Protein AF-A0A7C4CI89-F1 (afdb_monomer_lite)

Structure (mmCIF, N/CA/C/O backbone):
data_AF-A0A7C4CI89-F1
#
_entry.id   AF-A0A7C4CI89-F1
#
loop_
_atom_site.group_PDB
_atom_site.id
_atom_site.type_symbol
_atom_site.label_atom_id
_atom_site.label_alt_id
_atom_site.label_comp_id
_atom_site.label_asym_id
_atom_site.label_entity_id
_atom_site.label_seq_id
_atom_site.pdbx_PDB_ins_code
_atom_site.Cartn_x
_atom_site.Cartn_y
_atom_site.Cartn_z
_atom_site.occupancy
_atom_site.B_iso_or_equiv
_atom_site.auth_seq_id
_atom_site.auth_comp_id
_atom_site.auth_asym_id
_atom_site.auth_atom_id
_atom_site.pdbx_PDB_model_num
ATOM 1 N N . MET A 1 1 ? 3.973 -24.286 9.078 1.00 66.44 1 MET A N 1
ATOM 2 C CA . MET A 1 1 ? 5.025 -23.487 8.405 1.00 66.44 1 MET A CA 1
ATOM 3 C C . MET A 1 1 ? 5.580 -24.164 7.152 1.00 66.44 1 MET A C 1
ATOM 5 O O . MET A 1 1 ? 5.415 -23.597 6.086 1.00 66.44 1 MET A O 1
ATOM 9 N N . ARG A 1 2 ? 6.153 -25.379 7.214 1.00 79.31 2 ARG A N 1
ATOM 10 C CA . ARG A 1 2 ? 6.729 -26.053 6.024 1.00 79.31 2 ARG A CA 1
ATOM 11 C C . ARG A 1 2 ? 5.738 -26.282 4.861 1.00 79.31 2 ARG A C 1
ATOM 13 O O . ARG A 1 2 ? 6.127 -26.106 3.717 1.00 79.31 2 ARG A O 1
ATOM 20 N N . LYS A 1 3 ? 4.468 -26.613 5.150 1.00 86.38 3 LYS A N 1
ATOM 21 C CA . LYS A 1 3 ? 3.401 -26.729 4.129 1.00 86.38 3 LYS A CA 1
ATOM 22 C C . LYS A 1 3 ? 3.081 -25.388 3.456 1.00 86.38 3 LYS A C 1
ATOM 24 O O . LYS A 1 3 ? 3.094 -25.314 2.241 1.00 86.38 3 LYS A O 1
ATOM 29 N N . VAL A 1 4 ? 2.928 -24.327 4.251 1.00 88.62 4 VAL A N 1
ATOM 30 C CA . VAL A 1 4 ? 2.631 -22.970 3.757 1.00 88.62 4 VAL A CA 1
ATOM 31 C C . VAL A 1 4 ? 3.735 -22.447 2.835 1.00 88.62 4 VAL A C 1
ATOM 33 O O . VAL A 1 4 ? 3.444 -21.908 1.778 1.00 88.62 4 VAL A O 1
ATOM 36 N N . ILE A 1 5 ? 5.009 -22.639 3.193 1.00 91.69 5 ILE A N 1
ATOM 37 C CA . ILE A 1 5 ? 6.132 -22.216 2.338 1.00 91.69 5 ILE A CA 1
ATOM 38 C C . ILE A 1 5 ? 6.100 -22.964 1.001 1.00 91.69 5 ILE A C 1
ATOM 40 O O . ILE A 1 5 ? 6.234 -22.340 -0.044 1.00 91.69 5 ILE A O 1
ATOM 44 N N . LEU A 1 6 ? 5.873 -24.283 1.030 1.00 94.19 6 LEU A N 1
ATOM 45 C CA . LEU A 1 6 ? 5.738 -25.084 -0.188 1.00 94.19 6 LEU A CA 1
ATOM 46 C C . LEU A 1 6 ? 4.568 -24.606 -1.054 1.00 94.19 6 LEU A C 1
ATOM 48 O O . LEU A 1 6 ? 4.752 -24.417 -2.250 1.00 94.19 6 LEU A O 1
ATOM 52 N N . GLU A 1 7 ? 3.397 -24.372 -0.462 1.00 93.06 7 GLU A N 1
ATOM 53 C CA . GLU A 1 7 ? 2.201 -23.887 -1.163 1.00 93.06 7 GLU A CA 1
ATOM 54 C C . GLU A 1 7 ? 2.436 -22.516 -1.813 1.00 93.06 7 GLU A C 1
ATOM 56 O O . GLU A 1 7 ? 2.123 -22.333 -2.990 1.00 93.06 7 GLU A O 1
ATOM 61 N N . VAL A 1 8 ? 3.047 -21.572 -1.090 1.00 92.38 8 VAL A N 1
ATOM 62 C CA . VAL A 1 8 ? 3.376 -20.235 -1.611 1.00 92.38 8 VAL A CA 1
ATOM 63 C C . VA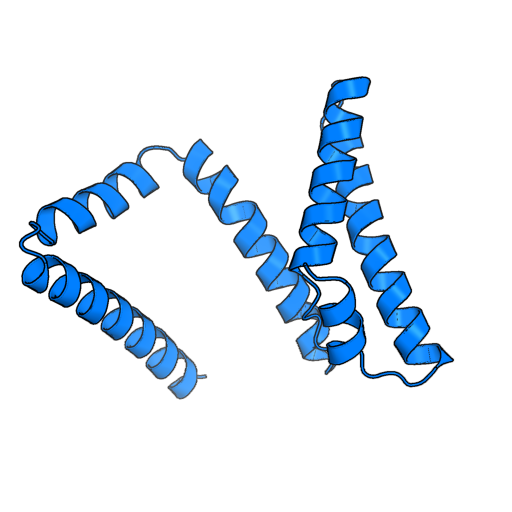L A 1 8 ? 4.401 -20.328 -2.740 1.00 92.38 8 VAL A C 1
ATOM 65 O O . VAL A 1 8 ? 4.182 -19.762 -3.809 1.00 92.38 8 VAL A O 1
ATOM 68 N N . SER A 1 9 ? 5.495 -21.072 -2.552 1.00 93.75 9 SER A N 1
ATOM 69 C CA . SER A 1 9 ? 6.514 -21.251 -3.592 1.00 93.75 9 SER A CA 1
ATOM 70 C C . SER A 1 9 ? 5.945 -21.916 -4.845 1.00 93.75 9 SER A C 1
ATOM 72 O O . SER A 1 9 ? 6.226 -21.466 -5.954 1.00 93.75 9 SER A O 1
ATOM 74 N N . LEU A 1 10 ? 5.110 -22.948 -4.683 1.00 95.69 10 LEU A N 1
ATOM 75 C CA . LEU A 1 10 ? 4.469 -23.638 -5.800 1.00 95.69 10 LEU A CA 1
ATOM 76 C C . LEU A 1 10 ? 3.517 -22.699 -6.554 1.00 95.69 10 LEU A C 1
ATOM 78 O O . LEU A 1 10 ? 3.549 -22.653 -7.780 1.00 95.69 10 LEU A O 1
ATOM 82 N N . SER A 1 11 ? 2.725 -21.906 -5.827 1.00 93.94 11 SER A N 1
ATOM 83 C CA . SER A 1 11 ? 1.789 -20.934 -6.408 1.00 93.94 11 SER A CA 1
ATOM 84 C C . SER A 1 11 ? 2.509 -19.867 -7.231 1.00 93.94 11 SER A C 1
ATOM 86 O O . SER A 1 11 ? 2.067 -19.530 -8.329 1.00 93.94 11 SER A O 1
ATOM 88 N N . ILE A 1 12 ? 3.649 -19.373 -6.734 1.00 94.06 12 ILE A N 1
ATOM 89 C CA . ILE A 1 12 ? 4.497 -18.431 -7.470 1.00 94.06 12 ILE A CA 1
ATOM 90 C C . ILE A 1 12 ? 4.978 -19.087 -8.768 1.00 94.06 12 ILE A C 1
ATOM 92 O O . ILE A 1 12 ? 4.752 -18.539 -9.843 1.00 94.06 12 ILE A O 1
ATOM 96 N N . ILE A 1 13 ? 5.571 -20.282 -8.699 1.00 95.06 13 ILE A N 1
ATOM 97 C CA . ILE A 1 13 ? 6.091 -20.984 -9.884 1.00 95.06 13 ILE A CA 1
ATOM 98 C C . ILE A 1 13 ? 4.984 -21.226 -10.920 1.00 95.06 13 ILE A C 1
ATOM 100 O O . ILE A 1 13 ? 5.183 -20.933 -12.099 1.00 95.06 13 ILE A O 1
ATOM 104 N N . LEU A 1 14 ? 3.811 -21.708 -10.495 1.00 95.81 14 LEU A N 1
ATOM 105 C CA . LEU A 1 14 ? 2.669 -21.928 -11.387 1.00 95.81 14 LEU A CA 1
ATOM 106 C C . LEU A 1 14 ? 2.198 -20.634 -12.054 1.00 95.81 14 LEU A C 1
ATOM 108 O O . LEU A 1 14 ? 1.960 -20.639 -13.257 1.00 95.81 14 LEU A O 1
ATOM 112 N N . SER A 1 15 ? 2.102 -19.531 -11.309 1.00 94.19 15 SER A N 1
ATOM 113 C CA . SER A 1 15 ? 1.710 -18.226 -11.856 1.00 94.19 15 SER A CA 1
ATOM 114 C C . SER A 1 15 ? 2.644 -17.778 -12.986 1.00 94.19 15 SER A C 1
ATOM 116 O O . SER A 1 15 ? 2.185 -17.439 -14.080 1.00 94.19 15 SER A O 1
ATOM 118 N N . PHE A 1 16 ? 3.961 -17.871 -12.772 1.00 93.12 16 PHE A N 1
ATOM 119 C CA . PHE A 1 16 ? 4.957 -17.553 -13.800 1.00 93.12 16 PHE A CA 1
ATOM 120 C C . PHE A 1 16 ? 4.844 -18.476 -15.021 1.00 93.12 16 PHE A C 1
ATOM 122 O O . PHE A 1 16 ? 4.934 -18.009 -16.156 1.00 93.12 16 PHE A O 1
ATOM 129 N N . LEU A 1 17 ? 4.603 -19.772 -14.808 1.00 95.12 17 LEU A N 1
ATOM 130 C CA . LEU A 1 17 ? 4.499 -20.766 -15.878 1.00 95.12 17 LEU A CA 1
ATOM 131 C C . LEU A 1 17 ? 3.233 -20.570 -16.729 1.00 95.12 17 LEU A C 1
ATOM 133 O O . LEU A 1 17 ? 3.287 -20.648 -17.959 1.00 95.12 17 LEU A O 1
ATOM 137 N N . ILE A 1 18 ? 2.110 -20.236 -16.092 1.00 96.12 18 ILE A N 1
ATOM 138 C CA . ILE A 1 18 ? 0.859 -19.870 -16.770 1.00 96.12 18 ILE A CA 1
ATOM 139 C C . ILE A 1 18 ? 1.053 -18.578 -17.574 1.00 96.12 18 ILE A C 1
ATOM 141 O O . ILE A 1 18 ? 0.690 -18.525 -18.749 1.00 96.12 18 ILE A O 1
ATOM 145 N N . GLY A 1 19 ? 1.683 -17.552 -16.994 1.00 94.19 19 GLY A N 1
ATOM 146 C CA . GLY A 1 19 ? 1.987 -16.310 -17.711 1.00 94.19 19 GLY A CA 1
ATOM 147 C C . GLY A 1 19 ? 2.890 -16.536 -18.929 1.00 94.19 19 GLY A C 1
ATOM 148 O O . GLY A 1 19 ? 2.614 -16.032 -20.016 1.00 94.19 19 GLY A O 1
ATOM 149 N N . TYR A 1 20 ? 3.932 -17.355 -18.777 1.00 95.00 20 TYR A N 1
ATOM 150 C CA . TYR A 1 20 ? 4.866 -17.706 -19.849 1.00 95.00 20 TYR A CA 1
ATOM 151 C C . TYR A 1 20 ? 4.191 -18.457 -20.998 1.00 95.00 20 TYR A C 1
ATOM 153 O O . TYR A 1 20 ? 4.341 -18.081 -22.160 1.00 95.00 20 TYR A O 1
ATOM 161 N N . THR A 1 21 ? 3.402 -19.482 -20.680 1.00 95.38 21 THR A N 1
ATOM 162 C CA . THR A 1 21 ? 2.667 -20.258 -21.690 1.00 95.38 21 THR A CA 1
ATOM 163 C C . THR A 1 21 ? 1.620 -19.411 -22.411 1.00 95.38 21 THR A C 1
ATOM 165 O O . THR A 1 21 ? 1.523 -19.489 -23.633 1.00 95.38 21 THR A O 1
ATOM 168 N N . THR A 1 22 ? 0.905 -18.539 -21.696 1.00 95.62 22 THR A N 1
ATOM 169 C CA . THR A 1 22 ? -0.086 -17.626 -22.292 1.00 95.62 22 THR A CA 1
ATOM 170 C C . THR A 1 22 ? 0.552 -16.697 -23.327 1.00 95.62 22 THR A C 1
ATOM 172 O O . THR A 1 22 ? 0.014 -16.534 -24.420 1.00 95.62 22 THR A O 1
ATOM 175 N N . LEU A 1 23 ? 1.728 -16.133 -23.035 1.00 95.69 23 LEU A N 1
ATOM 176 C CA . LEU A 1 23 ? 2.438 -15.255 -23.972 1.00 95.69 23 LEU A CA 1
ATOM 177 C C . LEU A 1 23 ? 2.850 -15.979 -25.259 1.00 95.69 23 LEU A C 1
ATOM 179 O O . LEU A 1 23 ? 2.679 -15.423 -26.344 1.00 95.69 23 LEU A O 1
ATOM 183 N N . ILE A 1 24 ? 3.324 -17.225 -25.151 1.00 96.62 24 ILE A N 1
ATOM 184 C CA . ILE A 1 24 ? 3.662 -18.048 -26.323 1.00 96.62 24 ILE A CA 1
ATOM 185 C C . ILE A 1 24 ? 2.411 -18.339 -27.156 1.00 96.62 24 ILE A C 1
ATOM 187 O O . ILE A 1 24 ? 2.453 -18.218 -28.379 1.00 96.62 24 ILE A O 1
ATOM 191 N N . LEU A 1 25 ? 1.289 -18.683 -26.513 1.00 96.94 25 LEU A N 1
ATOM 192 C CA . LEU A 1 25 ? 0.019 -18.953 -27.200 1.00 96.94 25 LEU A CA 1
ATOM 193 C C . LEU A 1 25 ? -0.515 -17.727 -27.957 1.00 96.94 25 LEU A C 1
ATOM 195 O O . LEU A 1 25 ? -1.144 -17.880 -28.999 1.00 96.94 25 LEU A O 1
ATOM 199 N N . MET A 1 26 ? -0.237 -16.518 -27.466 1.00 95.75 26 MET A N 1
ATOM 200 C CA . MET A 1 26 ? -0.582 -15.258 -28.135 1.00 95.75 26 MET A CA 1
ATOM 201 C C . MET A 1 26 ? 0.419 -14.851 -29.235 1.00 95.75 26 MET A C 1
ATOM 203 O O . MET A 1 26 ? 0.232 -13.817 -29.873 1.00 95.75 26 MET A O 1
ATOM 207 N N . GLY A 1 27 ? 1.475 -15.638 -29.472 1.00 94.56 27 GLY A N 1
ATOM 208 C CA . GLY A 1 27 ? 2.498 -15.363 -30.486 1.00 94.56 27 GLY A CA 1
ATOM 209 C C . GLY A 1 27 ? 3.574 -14.358 -30.058 1.00 94.56 27 GLY A C 1
ATOM 210 O O . GLY A 1 27 ? 4.322 -13.872 -30.905 1.00 94.56 27 GLY A O 1
ATOM 211 N N . TYR A 1 28 ? 3.673 -14.036 -28.764 1.00 94.81 28 TYR A N 1
ATOM 212 C CA . TYR A 1 28 ? 4.720 -13.164 -28.230 1.00 94.81 28 TYR A CA 1
ATOM 213 C C . TYR A 1 28 ? 5.963 -13.958 -27.802 1.00 94.81 28 TYR A C 1
ATOM 215 O O . TYR A 1 28 ? 5.880 -15.096 -27.340 1.00 94.81 28 TYR A O 1
ATOM 223 N N . ASP A 1 29 ? 7.134 -13.319 -27.879 1.00 94.81 29 ASP A N 1
ATOM 224 C CA . ASP A 1 29 ? 8.374 -13.845 -27.297 1.00 94.81 29 ASP A CA 1
ATOM 225 C C . ASP A 1 29 ? 8.337 -13.702 -25.765 1.00 94.81 29 ASP A C 1
ATOM 227 O O . ASP A 1 29 ? 8.696 -12.664 -25.198 1.00 94.81 29 ASP A O 1
ATOM 231 N N . ALA A 1 30 ? 7.869 -14.754 -25.089 1.00 94.19 30 ALA A N 1
ATOM 232 C CA . ALA A 1 30 ? 7.729 -14.782 -23.637 1.00 94.19 30 ALA A CA 1
ATOM 233 C C . ALA A 1 30 ? 9.065 -14.552 -22.913 1.00 94.19 30 ALA A C 1
ATOM 235 O O . ALA A 1 30 ? 9.113 -13.810 -21.932 1.00 94.19 30 ALA A O 1
ATOM 236 N N . THR A 1 31 ? 10.167 -15.117 -23.415 1.00 93.69 31 THR A N 1
ATOM 237 C CA . THR A 1 31 ? 11.502 -14.951 -22.819 1.00 93.69 31 THR A CA 1
ATOM 238 C C . THR A 1 31 ? 11.916 -13.483 -22.814 1.00 93.69 31 THR A C 1
ATOM 240 O O . THR A 1 31 ? 12.375 -12.953 -21.795 1.00 93.69 31 THR A O 1
ATOM 243 N N . LYS A 1 32 ? 11.690 -12.781 -23.929 1.00 94.19 32 LYS A N 1
ATOM 244 C CA . LYS A 1 32 ? 11.956 -11.345 -24.022 1.00 94.19 32 LYS A CA 1
ATOM 245 C C . LYS A 1 32 ? 11.068 -10.538 -23.075 1.00 94.19 32 LYS A C 1
ATOM 247 O O . LYS A 1 32 ? 11.578 -9.665 -22.382 1.00 94.19 32 LYS A O 1
ATOM 252 N N . VAL A 1 33 ? 9.777 -10.850 -22.972 1.00 92.88 33 VAL A N 1
ATOM 253 C CA . VAL A 1 33 ? 8.864 -10.151 -22.048 1.00 92.88 33 VAL A CA 1
ATOM 254 C C . VAL A 1 33 ? 9.304 -10.317 -20.590 1.00 92.88 33 VAL A C 1
ATOM 256 O O . VAL A 1 33 ? 9.456 -9.322 -19.883 1.00 92.88 33 VAL A O 1
ATOM 259 N N . PHE A 1 34 ? 9.579 -11.543 -20.141 1.00 91.50 34 PHE A N 1
ATOM 260 C CA . PHE A 1 34 ? 10.016 -11.791 -18.764 1.00 91.50 34 PHE A CA 1
ATOM 261 C C . PHE A 1 34 ? 11.366 -11.141 -18.449 1.00 91.50 34 PHE A C 1
ATOM 263 O O . PHE A 1 34 ? 11.533 -10.569 -17.371 1.00 91.50 34 PHE A O 1
ATOM 270 N N . SER A 1 35 ? 12.31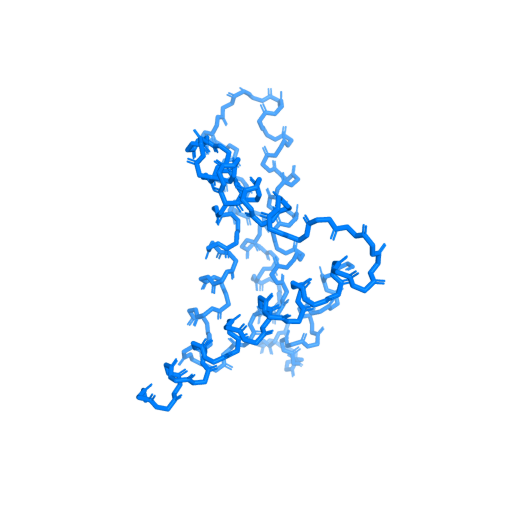4 -11.168 -19.392 1.00 90.94 35 SER A N 1
ATOM 271 C CA . SER A 1 35 ? 13.602 -10.489 -19.207 1.00 90.94 35 SER A CA 1
ATOM 272 C C . SER A 1 35 ? 13.453 -8.972 -19.077 1.00 90.94 35 SER A C 1
ATOM 274 O O . SER A 1 35 ? 14.119 -8.383 -18.228 1.00 90.94 35 SER A O 1
ATOM 276 N N . ILE A 1 36 ? 12.545 -8.343 -19.833 1.00 91.25 36 ILE A N 1
ATOM 277 C CA . ILE A 1 36 ? 12.227 -6.915 -19.691 1.00 91.25 36 ILE A CA 1
ATOM 278 C C . ILE A 1 36 ? 11.623 -6.644 -18.314 1.00 91.25 36 ILE A C 1
ATOM 280 O O . ILE A 1 36 ? 12.104 -5.762 -17.615 1.00 91.25 36 ILE A O 1
ATOM 284 N N . VAL A 1 37 ? 10.621 -7.416 -17.885 1.00 88.00 37 VAL A N 1
ATOM 285 C CA . VAL A 1 37 ? 9.961 -7.213 -16.582 1.00 88.00 37 VAL A CA 1
ATOM 286 C C . VAL A 1 37 ? 10.963 -7.280 -15.428 1.00 88.00 37 VAL A C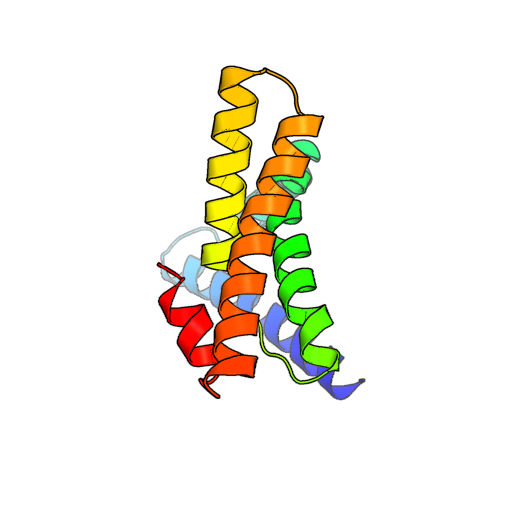 1
ATOM 288 O O . VAL A 1 37 ? 10.958 -6.413 -14.557 1.00 88.00 37 VAL A O 1
ATOM 291 N N . ILE A 1 38 ? 11.853 -8.276 -15.433 1.00 87.88 38 ILE A N 1
ATOM 292 C CA . ILE A 1 38 ? 12.860 -8.436 -14.377 1.00 87.88 38 ILE A CA 1
ATOM 293 C C . ILE A 1 38 ? 13.915 -7.329 -14.462 1.00 87.88 38 ILE A C 1
ATOM 295 O O . ILE A 1 38 ? 14.246 -6.712 -13.450 1.00 87.88 38 ILE A O 1
ATOM 299 N N . ARG A 1 39 ? 14.448 -7.059 -15.658 1.00 89.38 39 ARG A N 1
ATOM 300 C CA . ARG A 1 39 ? 15.538 -6.098 -15.841 1.00 89.38 39 ARG A CA 1
ATOM 301 C C . ARG A 1 39 ? 15.084 -4.667 -15.589 1.00 89.38 39 ARG A C 1
ATOM 303 O O . ARG A 1 39 ? 15.746 -3.968 -14.836 1.00 89.38 39 ARG A O 1
ATOM 310 N N . GLU A 1 40 ? 13.968 -4.249 -16.176 1.00 85.94 40 GLU A N 1
ATOM 311 C CA . GLU A 1 40 ? 13.415 -2.902 -15.997 1.00 85.94 40 GLU A CA 1
ATOM 312 C C . GLU A 1 40 ? 12.825 -2.709 -14.596 1.00 85.94 40 GLU A C 1
ATOM 314 O O . GLU A 1 40 ? 12.907 -1.622 -14.029 1.00 85.94 40 GLU A O 1
ATOM 319 N N . GLY A 1 41 ? 12.277 -3.769 -13.994 1.00 84.56 41 GLY A N 1
ATOM 320 C CA . GLY A 1 41 ? 11.784 -3.718 -12.619 1.00 84.56 41 GLY A CA 1
ATOM 321 C C . GLY A 1 41 ? 12.896 -3.495 -11.590 1.00 84.56 41 GLY A C 1
ATOM 322 O O . GLY A 1 41 ? 12.685 -2.786 -10.606 1.00 84.56 41 GLY A O 1
ATOM 323 N N . LEU A 1 42 ? 14.081 -4.074 -11.816 1.00 88.06 42 LEU A N 1
ATOM 324 C CA . LEU A 1 42 ? 15.223 -3.998 -10.897 1.00 88.06 42 LEU A CA 1
ATOM 325 C C . LEU A 1 42 ? 16.228 -2.890 -11.242 1.00 88.06 42 LEU A C 1
ATOM 327 O O . LEU A 1 42 ? 17.025 -2.513 -10.385 1.00 88.06 42 LEU A O 1
ATOM 331 N N . SER A 1 43 ? 16.216 -2.364 -12.469 1.00 91.69 43 SER A N 1
ATOM 332 C CA . SER A 1 43 ? 17.185 -1.358 -12.923 1.00 91.69 43 SER A CA 1
ATOM 333 C C . SER A 1 43 ? 17.041 -0.016 -12.206 1.00 91.69 43 SER A C 1
ATOM 335 O O . SER A 1 43 ? 18.029 0.703 -12.062 1.00 91.69 43 SER A O 1
ATOM 337 N N . ASN A 1 44 ? 15.832 0.328 -11.751 1.00 90.44 44 ASN A N 1
ATOM 338 C CA . ASN A 1 44 ? 15.532 1.605 -11.115 1.00 90.44 44 ASN A CA 1
ATOM 339 C C . ASN A 1 44 ? 15.076 1.405 -9.656 1.00 90.44 44 ASN A C 1
ATOM 341 O O . ASN A 1 44 ? 13.890 1.168 -9.403 1.00 90.44 44 ASN A O 1
ATOM 345 N N . PRO A 1 45 ? 15.990 1.557 -8.676 1.00 89.88 45 PRO A N 1
ATOM 346 C CA . PRO A 1 45 ? 15.666 1.424 -7.256 1.00 89.88 45 PRO A CA 1
ATOM 347 C C . PRO A 1 45 ? 14.563 2.379 -6.794 1.00 89.88 45 PRO A C 1
ATOM 349 O O . PR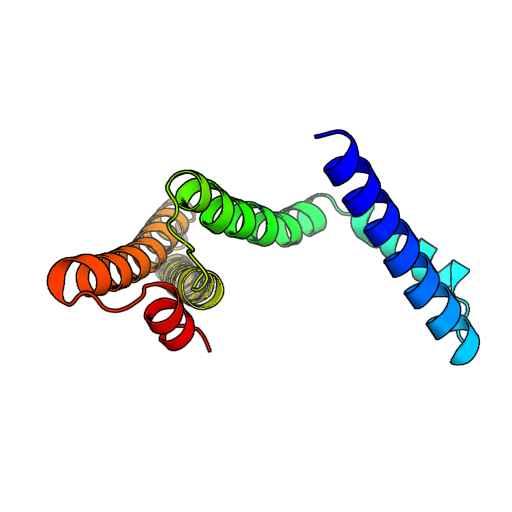O A 1 45 ? 13.724 2.007 -5.978 1.00 89.88 45 PRO A O 1
ATOM 352 N N . THR A 1 46 ? 14.519 3.598 -7.337 1.00 91.81 46 THR A N 1
ATOM 353 C CA . THR A 1 46 ? 13.490 4.589 -7.000 1.00 91.81 46 THR A CA 1
ATOM 354 C C . THR A 1 46 ? 12.115 4.123 -7.466 1.00 91.81 46 THR A C 1
ATOM 356 O O . THR A 1 46 ? 11.157 4.161 -6.697 1.00 91.81 46 THR A O 1
ATOM 359 N N . TYR A 1 47 ? 12.013 3.624 -8.699 1.00 89.75 47 TYR A N 1
ATOM 360 C CA . TYR A 1 47 ? 10.777 3.043 -9.221 1.00 89.75 47 TYR A CA 1
ATOM 361 C C . TYR A 1 47 ? 10.333 1.840 -8.383 1.00 89.75 47 TYR A C 1
ATOM 363 O O . TYR A 1 47 ? 9.170 1.765 -7.980 1.00 89.75 47 TYR A O 1
ATOM 371 N N . LEU A 1 48 ? 11.268 0.941 -8.062 1.00 91.31 48 LEU A N 1
ATOM 372 C CA . LEU A 1 48 ? 11.008 -0.232 -7.235 1.00 91.31 48 LEU A CA 1
ATOM 373 C C . LEU A 1 48 ? 10.458 0.162 -5.861 1.00 91.31 48 LEU A C 1
ATOM 375 O O . LEU A 1 48 ? 9.464 -0.407 -5.414 1.00 91.31 48 LEU A O 1
ATOM 379 N N . MET A 1 49 ? 11.049 1.161 -5.204 1.00 91.94 49 MET A N 1
ATOM 380 C CA . MET A 1 49 ? 10.593 1.636 -3.895 1.00 91.94 49 MET A CA 1
ATOM 381 C C . MET A 1 49 ? 9.218 2.300 -3.981 1.00 91.94 49 MET A C 1
ATOM 383 O O . MET A 1 49 ? 8.338 1.970 -3.190 1.00 91.94 49 MET A O 1
ATOM 387 N N . ILE A 1 50 ? 8.984 3.166 -4.973 1.00 91.75 50 ILE A N 1
ATOM 388 C CA . ILE A 1 50 ? 7.689 3.842 -5.159 1.00 91.75 50 ILE A CA 1
ATOM 389 C C . ILE A 1 50 ? 6.561 2.826 -5.387 1.00 91.75 50 ILE A C 1
ATOM 391 O O . ILE A 1 50 ? 5.460 3.005 -4.869 1.00 91.75 50 ILE A O 1
ATOM 395 N N . ARG A 1 51 ? 6.819 1.749 -6.139 1.00 91.00 51 ARG A N 1
ATOM 396 C CA . ARG A 1 51 ? 5.818 0.711 -6.433 1.00 91.00 51 ARG A CA 1
ATOM 397 C C . ARG A 1 51 ? 5.640 -0.301 -5.304 1.00 91.00 51 ARG A C 1
ATOM 399 O O . ARG A 1 51 ? 4.516 -0.724 -5.054 1.00 91.00 51 ARG A O 1
ATOM 406 N N . SER A 1 52 ? 6.715 -0.688 -4.621 1.00 93.56 52 SER A N 1
ATOM 407 C CA . SER A 1 52 ? 6.662 -1.710 -3.566 1.00 93.56 52 SER A CA 1
ATOM 408 C C . SER A 1 52 ? 6.158 -1.171 -2.228 1.00 93.56 52 SER A C 1
ATOM 410 O O . SER A 1 52 ? 5.438 -1.882 -1.532 1.00 93.56 52 SER A O 1
ATOM 412 N N . THR A 1 53 ? 6.457 0.086 -1.885 1.00 93.81 53 THR A N 1
ATOM 413 C CA . THR A 1 53 ? 6.030 0.715 -0.622 1.00 93.81 53 THR A CA 1
ATOM 414 C C . THR A 1 53 ? 4.526 0.574 -0.348 1.00 93.81 53 THR A C 1
ATOM 416 O O . THR A 1 53 ? 4.183 0.052 0.714 1.00 93.81 53 THR A O 1
ATOM 419 N N . PRO A 1 54 ? 3.603 0.963 -1.255 1.00 92.56 54 PRO A N 1
ATOM 420 C CA . PRO A 1 54 ? 2.173 0.823 -0.985 1.00 92.56 54 PRO A CA 1
ATOM 421 C C . PRO A 1 54 ? 1.745 -0.641 -0.834 1.00 92.56 54 PRO A C 1
ATOM 423 O O . PRO A 1 54 ? 0.922 -0.940 0.026 1.00 92.56 54 PRO A O 1
ATOM 426 N N . LEU A 1 55 ? 2.335 -1.568 -1.596 1.00 93.62 55 LEU A N 1
ATOM 427 C CA . LEU A 1 55 ? 2.032 -3.001 -1.497 1.00 93.62 55 LEU A CA 1
ATOM 428 C C . LEU A 1 55 ? 2.467 -3.583 -0.146 1.00 93.62 55 LEU A C 1
ATOM 430 O O . LEU A 1 55 ? 1.714 -4.312 0.492 1.00 93.62 55 LEU A O 1
ATOM 434 N N . ILE A 1 56 ? 3.666 -3.230 0.321 1.00 95.38 56 ILE A N 1
ATOM 435 C CA . ILE A 1 56 ? 4.187 -3.687 1.614 1.00 95.38 56 ILE A CA 1
ATOM 436 C C . ILE A 1 56 ? 3.353 -3.103 2.759 1.00 95.38 56 ILE A C 1
ATOM 438 O O . ILE A 1 56 ? 2.947 -3.835 3.661 1.00 95.38 56 ILE A O 1
ATOM 442 N N . LEU A 1 57 ? 3.065 -1.799 2.727 1.00 94.25 57 LEU A N 1
ATOM 443 C CA . LEU A 1 57 ? 2.304 -1.136 3.788 1.00 94.25 57 LEU A CA 1
ATOM 444 C C . LEU A 1 57 ? 0.855 -1.632 3.863 1.00 94.25 57 LEU A C 1
ATOM 446 O O . LEU A 1 57 ? 0.351 -1.852 4.962 1.00 94.25 57 LEU A O 1
ATOM 450 N N . THR A 1 58 ? 0.197 -1.866 2.725 1.00 93.38 58 THR A N 1
ATOM 451 C CA . THR A 1 58 ? -1.161 -2.441 2.700 1.00 93.38 58 THR A CA 1
ATOM 452 C C . THR A 1 58 ? -1.171 -3.898 3.166 1.00 93.38 58 THR A C 1
ATOM 454 O O . THR A 1 58 ? -2.036 -4.276 3.959 1.00 93.38 58 THR A O 1
ATOM 457 N N . ALA A 1 59 ? -0.169 -4.702 2.793 1.00 93.81 59 ALA A N 1
ATOM 458 C CA . ALA A 1 59 ? -0.012 -6.059 3.315 1.00 93.81 59 ALA A CA 1
ATOM 459 C C . ALA A 1 59 ? 0.177 -6.072 4.842 1.00 93.81 59 ALA A C 1
ATOM 461 O O . ALA A 1 59 ? -0.430 -6.893 5.533 1.00 93.81 59 ALA A O 1
ATOM 462 N N . LEU A 1 60 ? 0.968 -5.144 5.393 1.00 94.75 60 LEU A N 1
ATOM 463 C CA . LEU A 1 60 ? 1.135 -4.980 6.842 1.00 94.75 60 LEU A CA 1
ATOM 464 C C . LEU A 1 60 ? -0.165 -4.530 7.524 1.00 94.75 60 LEU A C 1
ATOM 466 O O . LEU A 1 60 ? -0.521 -5.074 8.572 1.00 94.75 60 LEU A O 1
ATOM 470 N N . ALA A 1 61 ? -0.897 -3.593 6.914 1.00 93.12 61 ALA A N 1
ATOM 471 C CA . ALA A 1 61 ? -2.177 -3.094 7.418 1.00 93.12 61 ALA A CA 1
ATOM 472 C C . ALA A 1 61 ? -3.263 -4.183 7.503 1.00 93.12 61 ALA A C 1
ATOM 474 O O . ALA A 1 61 ? -4.158 -4.083 8.343 1.00 93.12 61 ALA A O 1
ATOM 475 N N . PHE A 1 62 ? -3.178 -5.227 6.674 1.00 94.06 62 PHE A N 1
ATOM 476 C CA . PHE A 1 62 ? -4.014 -6.426 6.778 1.00 94.06 62 PHE A CA 1
ATOM 477 C C . PHE A 1 62 ? -3.453 -7.452 7.775 1.00 94.06 62 PHE A C 1
ATOM 479 O O . PHE A 1 62 ? -4.178 -7.976 8.623 1.00 94.06 62 PHE A O 1
ATOM 486 N N . SER A 1 63 ? -2.152 -7.736 7.689 1.00 94.38 63 SER A N 1
ATOM 487 C CA . SER A 1 63 ? -1.527 -8.847 8.415 1.00 94.38 63 SER A CA 1
ATOM 488 C C . SER A 1 63 ? -1.502 -8.623 9.926 1.00 94.38 63 SER A C 1
ATOM 490 O O . SER A 1 63 ? -1.746 -9.564 10.676 1.00 94.38 63 SER A O 1
ATOM 492 N N . ILE A 1 64 ? -1.258 -7.396 10.397 1.00 94.56 64 ILE A N 1
ATOM 493 C CA . ILE A 1 64 ? -1.162 -7.111 11.838 1.00 94.56 64 ILE A CA 1
ATOM 494 C C . ILE A 1 64 ? -2.517 -7.310 12.552 1.00 94.56 64 ILE A C 1
ATOM 496 O O . ILE A 1 64 ? -2.554 -8.076 13.517 1.00 94.56 64 ILE A O 1
ATOM 500 N N . PRO A 1 65 ? -3.645 -6.717 12.102 1.00 92.38 65 PRO A N 1
ATOM 501 C CA . PRO A 1 65 ? -4.954 -6.956 12.724 1.00 92.38 65 PRO A CA 1
ATOM 502 C C . PRO A 1 65 ? -5.424 -8.414 12.645 1.00 92.38 65 PRO A C 1
ATOM 504 O O . PRO A 1 65 ? -6.112 -8.893 13.552 1.00 92.38 65 PRO A O 1
ATOM 507 N N . SER A 1 66 ? -5.012 -9.147 11.603 1.00 93.19 66 SER A N 1
ATOM 508 C CA . SER A 1 66 ? -5.393 -10.553 11.431 1.00 93.19 66 SER A CA 1
ATOM 509 C C . SER A 1 66 ? -4.897 -11.451 12.573 1.00 93.19 66 SER A C 1
ATOM 511 O O . SER A 1 66 ? -5.534 -12.457 12.883 1.00 93.19 66 SER A O 1
ATOM 513 N N . LEU A 1 67 ? -3.828 -11.044 13.272 1.00 94.31 67 LEU A N 1
ATOM 514 C CA . LEU A 1 67 ? -3.286 -11.756 14.435 1.00 94.31 67 LEU A CA 1
ATOM 515 C C . LEU A 1 67 ? -4.273 -11.822 15.609 1.00 94.31 67 LEU A C 1
ATOM 517 O O . LEU A 1 67 ? -4.196 -12.743 16.416 1.00 94.31 67 LEU A O 1
ATOM 521 N N . VAL A 1 68 ? -5.200 -10.863 15.701 1.00 94.25 68 VAL A N 1
ATOM 522 C CA . VAL A 1 68 ? -6.246 -10.804 16.738 1.00 94.25 68 VAL A CA 1
ATOM 523 C C . VAL A 1 68 ? -7.642 -11.105 16.179 1.00 94.25 68 VAL A C 1
ATOM 525 O O . VAL A 1 68 ? -8.648 -10.804 16.817 1.00 94.25 68 VAL A O 1
ATOM 528 N N . GLY A 1 69 ? -7.719 -11.691 14.980 1.00 90.88 69 GLY A N 1
ATOM 529 C CA . GLY A 1 69 ? -8.981 -12.062 14.336 1.00 90.88 69 GLY A CA 1
ATOM 530 C C . GLY A 1 69 ? -9.765 -10.886 13.748 1.00 90.88 69 GLY A C 1
ATOM 531 O O . GLY A 1 69 ? -10.960 -11.026 13.500 1.00 90.88 69 GLY A O 1
ATOM 532 N N . VAL A 1 70 ? -9.124 -9.733 13.528 1.00 91.38 70 VAL A N 1
ATOM 533 C CA . VAL A 1 70 ? -9.735 -8.578 12.854 1.00 91.38 70 VAL A CA 1
ATOM 534 C C . VAL A 1 70 ? -9.284 -8.556 11.398 1.00 91.38 70 VAL A C 1
ATOM 536 O O . VAL A 1 70 ? -8.099 -8.415 11.106 1.00 91.38 70 VAL A O 1
ATOM 539 N N . PHE A 1 71 ? -10.232 -8.671 10.472 1.00 91.62 71 PHE A N 1
ATOM 540 C CA . PHE A 1 71 ? -9.943 -8.739 9.039 1.00 91.62 71 PHE A CA 1
ATOM 541 C C . PHE A 1 71 ? -10.115 -7.365 8.380 1.00 91.62 71 PHE A C 1
ATOM 543 O O . PHE A 1 71 ? -11.228 -6.954 8.056 1.00 91.62 71 PHE A O 1
ATOM 550 N N . ASN A 1 72 ? -9.007 -6.647 8.171 1.00 91.12 72 ASN A N 1
ATOM 551 C CA . ASN A 1 72 ? -9.017 -5.333 7.520 1.00 91.12 72 ASN A CA 1
ATOM 552 C C . ASN A 1 72 ? -9.021 -5.450 5.983 1.00 91.12 72 ASN A C 1
ATOM 554 O O . ASN A 1 72 ? -7.980 -5.312 5.348 1.00 91.12 72 ASN A O 1
ATOM 558 N N . ILE A 1 73 ? -10.184 -5.707 5.380 1.00 91.88 73 ILE A N 1
ATOM 559 C CA . ILE A 1 73 ? -10.328 -5.840 3.913 1.00 91.88 73 ILE A CA 1
ATOM 560 C C . ILE A 1 73 ? -10.504 -4.470 3.217 1.00 91.88 73 ILE A C 1
ATOM 562 O O . ILE A 1 73 ? -10.323 -4.347 2.008 1.00 91.88 73 ILE A O 1
ATOM 566 N N . GLY A 1 74 ? -10.747 -3.404 3.984 1.00 90.88 74 GLY A N 1
ATOM 567 C CA . GLY A 1 74 ? -10.912 -2.023 3.499 1.00 90.88 74 GLY A CA 1
ATOM 568 C C . GLY A 1 74 ? -9.609 -1.299 3.144 1.00 90.88 74 GLY A C 1
ATOM 569 O O . GLY A 1 74 ? -9.536 -0.073 3.249 1.00 90.88 74 GLY A O 1
ATOM 570 N N . GLY A 1 75 ? -8.549 -2.046 2.823 1.00 91.88 75 GLY A N 1
ATOM 571 C CA . GLY A 1 75 ? -7.215 -1.497 2.588 1.00 91.88 75 GLY A CA 1
ATOM 572 C C . GLY A 1 75 ? -7.163 -0.546 1.393 1.00 91.88 75 GLY A C 1
ATOM 573 O O . GLY A 1 75 ? -6.436 0.442 1.445 1.00 91.88 75 GLY A O 1
ATOM 574 N N . GLU A 1 76 ? -7.967 -0.795 0.356 1.00 92.62 76 GLU A N 1
ATOM 575 C CA . GLU A 1 76 ? -8.062 0.083 -0.813 1.00 92.62 76 GLU A CA 1
ATOM 576 C C . GLU A 1 76 ? -8.634 1.446 -0.418 1.00 92.62 76 GLU A C 1
ATOM 578 O O . GLU A 1 76 ? -7.948 2.457 -0.570 1.00 92.62 76 GLU A O 1
ATOM 583 N N . GLY A 1 77 ? -9.822 1.492 0.195 1.00 93.06 77 GLY A N 1
ATOM 584 C CA . GLY A 1 77 ? -10.434 2.753 0.631 1.00 93.06 77 GLY A CA 1
ATOM 585 C C . GLY A 1 77 ? -9.531 3.578 1.558 1.00 93.06 77 GLY A C 1
ATOM 586 O O . GLY A 1 77 ? -9.383 4.790 1.385 1.00 93.06 77 GLY A O 1
ATOM 587 N N . GLN A 1 78 ? -8.858 2.917 2.506 1.00 95.38 78 GLN A N 1
ATOM 588 C CA . GLN A 1 78 ? -7.894 3.550 3.418 1.00 95.38 78 GLN A CA 1
ATOM 589 C C . GLN A 1 78 ? -6.675 4.106 2.676 1.00 95.38 78 GLN A C 1
ATOM 591 O O . GLN A 1 78 ? -6.259 5.238 2.939 1.00 95.38 78 GLN A O 1
ATOM 596 N N . PHE A 1 79 ? -6.110 3.322 1.753 1.00 95.25 79 PHE A N 1
ATOM 597 C CA . PHE A 1 79 ? -4.964 3.721 0.942 1.00 95.25 79 PHE A CA 1
ATOM 598 C C . PHE A 1 79 ? -5.283 4.971 0.131 1.00 95.25 79 PHE A C 1
ATOM 600 O O . PHE A 1 79 ? -4.511 5.929 0.138 1.00 95.25 79 PHE A O 1
ATOM 607 N N . TYR A 1 80 ? -6.432 4.996 -0.531 1.00 94.88 80 TYR A N 1
ATOM 608 C CA . TYR A 1 80 ? -6.761 6.089 -1.421 1.00 94.88 80 TYR A CA 1
ATOM 609 C C . TYR A 1 80 ? -7.189 7.368 -0.712 1.00 94.88 80 TYR A C 1
ATOM 611 O O . TYR A 1 80 ? -6.786 8.449 -1.143 1.00 94.88 80 TYR A O 1
ATOM 619 N N . LEU A 1 81 ? -7.928 7.276 0.398 1.00 95.75 81 LEU A N 1
ATOM 620 C CA . LEU A 1 81 ? -8.172 8.442 1.253 1.00 95.75 81 LEU A CA 1
ATOM 621 C C . LEU A 1 81 ? -6.856 9.040 1.755 1.00 95.75 81 LEU A C 1
ATOM 623 O O . LEU A 1 81 ? -6.687 10.257 1.710 1.00 95.75 81 LEU A O 1
ATOM 627 N N . GLY A 1 82 ? -5.916 8.191 2.181 1.00 96.25 82 GLY A N 1
ATOM 628 C CA . GLY A 1 82 ? -4.579 8.621 2.581 1.00 96.25 82 GLY A CA 1
ATOM 629 C C . GLY A 1 82 ? -3.775 9.234 1.432 1.00 96.25 82 GLY A C 1
ATOM 630 O O . GLY A 1 82 ? -3.123 10.258 1.612 1.00 96.25 82 GLY A O 1
ATOM 631 N N . ALA A 1 83 ? -3.839 8.654 0.233 1.00 95.50 83 ALA A N 1
ATOM 632 C CA . ALA A 1 83 ? -3.140 9.167 -0.941 1.00 95.50 83 ALA A CA 1
ATOM 633 C C . ALA A 1 83 ? -3.681 10.537 -1.376 1.00 95.50 83 ALA A C 1
ATOM 635 O O . ALA A 1 83 ? -2.898 11.443 -1.656 1.00 95.50 83 ALA A O 1
ATOM 636 N N . LEU A 1 84 ? -5.007 10.712 -1.389 1.00 96.44 84 LEU A N 1
ATOM 637 C CA . LEU A 1 84 ? -5.655 11.974 -1.750 1.00 96.44 84 LEU A CA 1
ATOM 638 C C . LEU A 1 84 ? -5.359 13.081 -0.737 1.00 96.44 84 LEU A C 1
ATOM 640 O O . LEU A 1 84 ? -4.998 14.189 -1.139 1.00 96.44 84 LEU A O 1
ATOM 644 N N . SER A 1 85 ? -5.470 12.796 0.564 1.00 97.06 85 SER A N 1
ATOM 645 C CA . SER A 1 85 ? -5.152 13.788 1.595 1.00 97.06 85 SER A CA 1
ATOM 646 C C . SER A 1 85 ? -3.670 14.165 1.568 1.00 97.06 85 SER A C 1
ATOM 648 O O . SER A 1 85 ? -3.342 15.350 1.620 1.00 97.06 85 SER A O 1
ATOM 650 N N . SER A 1 86 ? -2.782 13.181 1.397 1.00 97.19 86 SER A N 1
ATOM 651 C CA . SER A 1 86 ? -1.342 13.403 1.271 1.00 97.19 86 SER A CA 1
ATOM 652 C C . SER A 1 86 ? -1.006 14.268 0.056 1.00 97.19 86 SER A C 1
ATOM 654 O O . SER A 1 86 ? -0.275 15.249 0.185 1.00 97.19 86 SER A O 1
ATOM 656 N N . LEU A 1 87 ? -1.594 13.968 -1.108 1.00 97.06 87 LEU A N 1
ATOM 657 C CA . LEU A 1 87 ? -1.403 14.736 -2.340 1.00 97.06 87 LEU A CA 1
ATOM 658 C C . LEU A 1 87 ? -1.852 16.192 -2.181 1.00 97.06 87 LEU A C 1
ATOM 660 O O . LEU A 1 87 ? -1.137 17.105 -2.592 1.00 97.06 87 LEU A O 1
ATOM 664 N N . LEU A 1 88 ? -3.019 16.417 -1.576 1.00 97.75 88 LEU A N 1
ATOM 665 C CA . LEU A 1 88 ? -3.576 17.755 -1.390 1.00 97.75 88 LEU A CA 1
ATOM 666 C C . LEU A 1 88 ? -2.687 18.611 -0.477 1.00 97.75 88 LEU A C 1
ATOM 668 O O . LEU A 1 88 ? -2.394 19.764 -0.793 1.00 97.75 88 LEU A O 1
ATOM 672 N N . ILE A 1 89 ? -2.194 18.035 0.619 1.00 97.88 89 ILE A N 1
ATOM 673 C CA . ILE A 1 89 ? -1.292 18.725 1.547 1.00 97.88 89 ILE A CA 1
ATOM 674 C C . ILE A 1 89 ? 0.083 18.961 0.922 1.00 97.88 89 ILE A C 1
ATOM 676 O O . ILE A 1 89 ? 0.639 20.051 1.088 1.00 97.88 89 ILE A O 1
ATOM 680 N N . ALA A 1 90 ? 0.601 18.004 0.151 1.00 97.44 90 ALA A N 1
ATOM 681 C CA . ALA A 1 90 ? 1.850 18.167 -0.587 1.00 97.44 90 ALA A CA 1
ATOM 682 C C . ALA A 1 90 ? 1.749 19.315 -1.593 1.00 97.44 90 ALA A C 1
ATOM 684 O O . ALA A 1 90 ? 2.662 20.130 -1.684 1.00 97.44 90 ALA A O 1
ATOM 685 N N . HIS A 1 91 ? 0.623 19.416 -2.301 1.00 97.31 91 HIS A N 1
ATOM 686 C CA . HIS A 1 91 ? 0.389 20.466 -3.285 1.00 97.31 91 HIS A CA 1
ATOM 687 C C . HIS A 1 91 ? 0.294 21.862 -2.655 1.00 97.31 91 HIS A C 1
ATOM 689 O O . HIS A 1 91 ? 0.888 22.803 -3.169 1.00 97.31 91 HIS A O 1
ATOM 695 N N . ILE A 1 92 ? -0.420 21.999 -1.533 1.00 97.12 92 ILE A N 1
ATOM 696 C CA . ILE A 1 92 ? -0.636 23.300 -0.877 1.00 97.12 92 ILE A CA 1
ATOM 697 C C . ILE A 1 92 ? 0.615 23.771 -0.126 1.00 97.12 92 ILE A C 1
ATOM 699 O O . ILE A 1 92 ? 0.930 24.958 -0.132 1.00 97.12 92 ILE A O 1
ATOM 703 N N . THR A 1 93 ? 1.307 22.860 0.562 1.00 97.06 93 THR A N 1
ATOM 704 C CA . THR A 1 93 ? 2.370 23.229 1.515 1.00 97.06 93 THR A CA 1
ATOM 705 C C . THR A 1 93 ? 3.781 22.954 1.010 1.00 97.06 93 THR A C 1
ATOM 707 O O . THR A 1 93 ? 4.734 23.501 1.558 1.00 97.06 93 THR A O 1
ATOM 710 N N . GLY A 1 94 ? 3.945 22.061 0.030 1.00 95.25 94 GLY A N 1
ATOM 711 C CA . GLY A 1 94 ? 5.250 21.540 -0.383 1.00 95.25 94 GLY A CA 1
ATOM 712 C C . GLY A 1 94 ? 5.973 20.716 0.693 1.00 95.25 94 GLY A C 1
ATOM 713 O O . GLY A 1 94 ? 7.115 20.313 0.487 1.00 95.25 94 GLY A O 1
ATOM 714 N N . ASN A 1 95 ? 5.349 20.463 1.851 1.00 96.00 95 ASN A N 1
ATOM 715 C CA . ASN A 1 95 ? 5.987 19.799 2.981 1.00 96.00 95 ASN A CA 1
ATOM 716 C C . ASN A 1 95 ? 5.700 18.291 2.971 1.00 96.00 95 ASN A C 1
ATOM 718 O O . ASN A 1 95 ? 4.614 17.838 3.348 1.00 96.00 95 ASN A O 1
ATOM 722 N N . SER A 1 96 ? 6.702 17.500 2.588 1.00 94.44 96 SER A N 1
ATOM 723 C CA . SER A 1 96 ? 6.593 16.039 2.509 1.00 94.44 96 SER A CA 1
ATOM 724 C C . SER A 1 96 ? 6.247 15.383 3.848 1.00 94.44 96 SER A C 1
ATOM 726 O O . SER A 1 96 ? 5.460 14.441 3.877 1.00 94.44 96 SER A O 1
ATOM 728 N N . LEU A 1 97 ? 6.779 15.885 4.968 1.00 96.69 97 LEU A N 1
ATOM 729 C CA . LEU A 1 97 ? 6.508 15.312 6.290 1.00 96.69 97 LEU A CA 1
ATOM 730 C C . LEU A 1 97 ? 5.042 15.514 6.686 1.00 96.69 97 LEU A C 1
ATOM 732 O O . LEU A 1 97 ? 4.373 14.571 7.107 1.00 96.69 97 LEU A O 1
ATOM 736 N N . LEU A 1 98 ? 4.525 16.729 6.495 1.00 97.00 98 LEU A N 1
ATOM 737 C CA . LEU A 1 98 ? 3.126 17.042 6.780 1.00 97.00 98 LEU A CA 1
ATOM 738 C C . LEU A 1 98 ? 2.177 16.230 5.886 1.00 97.00 98 LEU A C 1
ATOM 740 O O . LEU A 1 98 ? 1.136 15.757 6.341 1.00 97.00 98 LEU A O 1
ATOM 744 N N . SER A 1 99 ? 2.571 16.009 4.634 1.00 97.12 99 SER A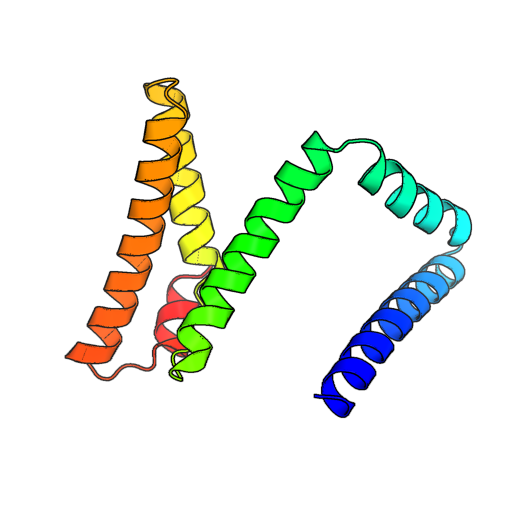 N 1
ATOM 745 C CA . SER A 1 99 ? 1.826 15.196 3.666 1.00 97.12 99 SER A CA 1
ATOM 746 C C . SER A 1 99 ? 1.744 13.728 4.087 1.00 97.12 99 SER A C 1
ATOM 748 O O . SER A 1 99 ? 0.696 13.099 3.959 1.00 97.12 99 SER A O 1
ATOM 750 N N . ILE A 1 100 ? 2.826 13.164 4.630 1.00 96.06 100 ILE A N 1
ATOM 751 C CA . ILE A 1 100 ? 2.831 11.786 5.143 1.00 96.06 100 ILE A CA 1
ATOM 752 C C . ILE A 1 100 ? 1.921 11.671 6.369 1.00 96.06 100 ILE A C 1
ATOM 754 O O . ILE A 1 100 ? 1.074 10.780 6.426 1.00 96.06 100 ILE A O 1
ATOM 758 N N . ILE A 1 101 ? 2.048 12.594 7.327 1.00 97.62 101 ILE A N 1
ATOM 759 C CA . ILE A 1 101 ? 1.262 12.581 8.571 1.00 97.62 101 ILE A CA 1
ATOM 760 C C . ILE A 1 101 ? -0.239 12.681 8.275 1.00 97.62 101 ILE A C 1
ATOM 762 O O . ILE A 1 101 ? -1.042 11.948 8.850 1.00 97.62 101 ILE A O 1
ATOM 766 N N . THR A 1 102 ? -0.627 13.563 7.358 1.00 97.56 102 THR A N 1
ATOM 767 C CA . THR A 1 102 ? -2.033 13.762 6.972 1.00 97.56 102 THR A CA 1
ATOM 768 C C . THR A 1 102 ? -2.596 12.582 6.179 1.00 97.56 102 THR A C 1
ATOM 770 O O . THR A 1 102 ? -3.748 12.200 6.398 1.00 97.56 102 THR A O 1
ATOM 773 N N . GLY A 1 103 ? -1.779 11.938 5.339 1.00 97.19 103 GLY A N 1
ATOM 774 C CA . GLY A 1 103 ? -2.110 10.665 4.693 1.00 97.19 103 GLY A CA 1
ATOM 775 C C . GLY A 1 103 ? -2.389 9.550 5.701 1.00 97.19 103 GLY A C 1
ATOM 776 O O . GLY A 1 103 ? -3.446 8.915 5.663 1.00 97.19 103 GLY A O 1
ATOM 777 N N . MET A 1 104 ? -1.477 9.363 6.660 1.00 96.38 104 MET A N 1
ATOM 778 C CA . MET A 1 104 ? -1.627 8.386 7.743 1.00 96.38 104 MET A CA 1
ATOM 779 C C . MET A 1 104 ? -2.877 8.656 8.586 1.00 96.38 104 MET A C 1
ATOM 781 O O . MET A 1 104 ? -3.628 7.728 8.889 1.00 96.38 104 MET A O 1
ATOM 785 N N . ALA A 1 105 ? -3.123 9.919 8.941 1.00 97.75 105 ALA A N 1
ATOM 786 C CA . ALA A 1 105 ? -4.288 10.311 9.723 1.00 97.75 105 ALA A CA 1
ATOM 787 C C . ALA A 1 105 ? -5.599 10.033 8.975 1.00 97.75 105 ALA A C 1
ATOM 789 O O . ALA A 1 105 ? -6.516 9.469 9.562 1.00 97.75 105 ALA A O 1
ATOM 790 N N . ALA A 1 106 ? -5.690 10.369 7.685 1.00 97.19 106 ALA A N 1
ATOM 791 C CA . ALA A 1 106 ? -6.904 10.153 6.898 1.00 97.19 106 ALA A CA 1
ATOM 792 C C . ALA A 1 106 ? -7.255 8.662 6.757 1.00 97.19 106 ALA A C 1
ATOM 794 O O . ALA A 1 106 ? -8.391 8.273 7.035 1.00 97.19 106 ALA A O 1
ATOM 795 N N . GLY A 1 107 ? -6.279 7.819 6.399 1.00 95.81 107 GLY A N 1
ATOM 796 C CA . GLY A 1 107 ? -6.483 6.369 6.332 1.00 95.81 107 GLY A CA 1
ATOM 797 C C . GLY A 1 107 ? -6.835 5.774 7.700 1.00 95.81 107 GLY A C 1
ATOM 798 O O . GLY A 1 107 ? -7.784 5.001 7.821 1.00 95.81 107 GLY A O 1
ATOM 799 N N . GLY A 1 108 ? -6.135 6.204 8.756 1.00 95.62 108 GLY A N 1
ATOM 800 C CA . GLY A 1 108 ? -6.402 5.779 10.130 1.00 95.62 108 GLY A CA 1
ATOM 801 C C . GLY A 1 108 ? -7.792 6.179 10.631 1.00 95.62 108 GLY A C 1
ATOM 802 O O . GLY A 1 108 ? -8.453 5.381 11.292 1.00 95.62 108 GLY A O 1
ATOM 803 N N . LEU A 1 109 ? -8.277 7.373 10.282 1.00 97.12 109 LEU A N 1
ATOM 804 C CA . LEU A 1 109 ? -9.623 7.834 10.633 1.00 97.12 109 LEU A CA 1
ATOM 805 C C . LEU A 1 109 ? -10.711 6.966 9.994 1.00 97.12 109 LEU A C 1
ATOM 807 O O . LEU A 1 109 ? -11.701 6.659 10.663 1.00 97.12 109 LEU A O 1
ATOM 811 N N . LEU A 1 110 ? -10.522 6.511 8.749 1.00 95.00 110 LEU A N 1
ATOM 812 C CA . LEU A 1 110 ? -11.451 5.561 8.131 1.00 95.00 110 LEU A CA 1
ATOM 813 C C . LEU A 1 110 ? -11.447 4.215 8.877 1.00 95.00 110 LEU A C 1
ATOM 815 O O . LEU A 1 110 ? -12.511 3.661 9.159 1.00 95.00 110 LEU A O 1
ATOM 819 N N . SER A 1 111 ? -10.274 3.713 9.268 1.00 93.88 111 SER A N 1
ATOM 820 C CA . SER A 1 111 ? -10.170 2.487 10.073 1.00 93.88 111 SER A CA 1
ATOM 821 C C . SER A 1 111 ? -10.853 2.630 11.436 1.00 93.88 111 SER A C 1
ATOM 823 O O . SER A 1 111 ? -11.540 1.710 11.882 1.00 93.88 111 SER A O 1
ATOM 825 N N . VAL A 1 112 ? -10.724 3.793 12.083 1.00 95.56 112 VAL A N 1
ATOM 826 C CA . VAL A 1 112 ? -11.431 4.111 13.333 1.00 95.56 112 VAL A CA 1
ATOM 827 C C . VAL A 1 112 ? -12.940 4.111 13.112 1.00 95.56 112 VAL A C 1
ATOM 829 O O . VAL A 1 112 ? -13.663 3.540 13.926 1.00 95.56 112 VAL A O 1
ATOM 832 N N . LEU A 1 113 ? -13.435 4.685 12.014 1.00 95.12 113 LEU A N 1
ATOM 833 C CA . LEU A 1 113 ? -14.860 4.662 11.684 1.00 95.12 113 LEU A CA 1
ATOM 834 C C . LEU A 1 113 ? -15.386 3.223 11.561 1.00 95.12 113 LEU A C 1
ATOM 836 O O . LEU A 1 113 ? -16.386 2.883 12.197 1.00 95.12 113 LEU A O 1
ATOM 840 N N . ILE A 1 114 ? -14.689 2.363 10.812 1.00 94.31 114 ILE A N 1
ATOM 841 C CA . ILE A 1 114 ? -15.041 0.940 10.657 1.00 94.31 114 ILE A CA 1
ATOM 842 C C . ILE A 1 114 ? -15.037 0.234 12.022 1.00 94.31 114 ILE A C 1
ATOM 844 O O . ILE A 1 114 ? -15.990 -0.471 12.363 1.00 94.31 114 ILE A O 1
ATOM 848 N N . ALA A 1 115 ? -14.007 0.466 12.838 1.00 94.06 115 ALA A N 1
ATOM 849 C CA . ALA A 1 115 ? -13.899 -0.114 14.174 1.00 94.06 115 ALA A CA 1
ATOM 850 C C . ALA A 1 115 ? -15.035 0.345 15.105 1.00 94.06 115 ALA A C 1
ATOM 852 O O . ALA A 1 115 ? -15.607 -0.468 15.830 1.00 94.06 115 ALA A O 1
ATOM 853 N N . VAL A 1 116 ? -15.414 1.625 15.065 1.00 96.12 116 VAL A N 1
ATOM 854 C CA . VAL A 1 116 ? -16.528 2.167 15.858 1.00 96.12 116 VAL A CA 1
ATOM 855 C C . VAL A 1 116 ? -17.852 1.537 15.440 1.00 96.12 116 VAL A C 1
ATOM 857 O O . VAL A 1 116 ? -18.651 1.190 16.310 1.00 96.12 116 VAL A O 1
ATOM 860 N N . ILE A 1 117 ? -18.093 1.356 14.140 1.00 95.31 117 ILE A N 1
ATOM 861 C CA . ILE A 1 117 ? -19.308 0.698 13.641 1.00 95.31 117 ILE A CA 1
ATOM 862 C C . ILE A 1 117 ? -19.353 -0.760 14.119 1.00 95.31 117 ILE A C 1
ATOM 864 O O . ILE A 1 117 ? -20.388 -1.189 14.633 1.00 95.31 117 ILE A O 1
ATOM 868 N N . LYS A 1 118 ? -18.232 -1.490 14.054 1.00 93.94 118 LYS A N 1
ATOM 869 C CA . LYS A 1 118 ? -18.127 -2.851 14.601 1.00 93.94 118 LYS A CA 1
ATOM 870 C C . LYS A 1 118 ? -18.455 -2.887 16.094 1.00 93.94 118 LYS A C 1
ATOM 872 O O . LYS A 1 118 ? -19.334 -3.632 16.513 1.00 93.94 118 LYS A O 1
ATOM 877 N N . VAL A 1 119 ? -17.779 -2.068 16.901 1.00 95.56 119 VAL A N 1
ATOM 878 C CA . VAL A 1 119 ? -17.886 -2.113 18.371 1.00 95.56 119 VAL A CA 1
ATOM 879 C C . VAL A 1 119 ? -19.241 -1.608 18.867 1.00 95.56 119 VAL A C 1
ATOM 881 O O . VAL A 1 119 ? -19.810 -2.196 19.781 1.00 95.56 119 VAL A O 1
ATOM 884 N N . LYS A 1 120 ? -19.781 -0.530 18.283 1.00 96.69 120 LYS A N 1
ATOM 885 C CA . LYS A 1 120 ? -21.040 0.076 18.748 1.00 96.69 120 LYS A CA 1
ATOM 886 C C . LYS A 1 120 ? -22.290 -0.558 18.150 1.00 96.69 120 LYS A C 1
ATOM 888 O O . LYS A 1 120 ? -23.334 -0.515 18.792 1.00 96.69 120 LYS A O 1
ATOM 893 N N . ARG A 1 121 ? -22.224 -1.066 16.916 1.00 95.25 121 ARG A N 1
ATOM 894 C CA . ARG A 1 121 ? -23.399 -1.585 16.193 1.00 95.25 121 ARG A CA 1
ATOM 895 C C . ARG A 1 121 ? -23.340 -3.085 15.912 1.00 95.25 121 ARG A C 1
ATOM 897 O O . ARG A 1 121 ? -24.312 -3.618 15.394 1.00 95.25 121 ARG A O 1
ATOM 904 N N . GLY A 1 122 ? -22.233 -3.760 16.222 1.00 93.56 122 GLY A N 1
ATOM 905 C CA . GLY A 1 122 ? -22.079 -5.196 15.975 1.00 93.56 122 GLY A CA 1
ATOM 906 C C . GLY A 1 122 ? -22.043 -5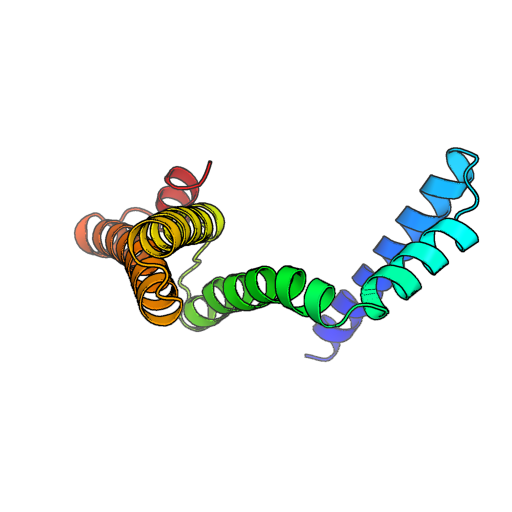.573 14.492 1.00 93.56 122 GLY A C 1
ATOM 907 O O . GLY A 1 122 ? -22.220 -6.741 14.158 1.00 93.56 122 GLY A O 1
ATOM 908 N N . VAL A 1 123 ? -21.846 -4.605 13.589 1.00 94.88 123 VAL A N 1
ATOM 909 C CA . VAL A 1 123 ? -21.755 -4.883 12.150 1.00 94.88 123 VAL A CA 1
ATOM 910 C C . VAL A 1 123 ? -20.415 -5.547 11.862 1.00 94.88 123 VAL A C 1
ATOM 912 O O . VAL A 1 123 ? -19.383 -5.147 12.399 1.00 94.88 123 VAL A O 1
ATOM 915 N N . ASN A 1 124 ? -20.433 -6.547 10.985 1.00 92.88 124 ASN A N 1
ATOM 916 C CA . ASN A 1 124 ? -19.227 -7.236 10.557 1.00 92.88 124 ASN A CA 1
ATOM 917 C C . ASN A 1 124 ? -18.245 -6.253 9.885 1.00 92.88 124 ASN A C 1
ATOM 919 O O . ASN A 1 124 ? -18.602 -5.545 8.934 1.00 92.88 124 ASN A O 1
ATOM 923 N N . GLU A 1 125 ? -17.002 -6.211 10.366 1.00 92.94 125 GLU A N 1
ATOM 924 C CA . GLU A 1 125 ? -15.961 -5.338 9.823 1.00 92.94 125 GLU A CA 1
ATOM 925 C C . GLU A 1 125 ? -15.638 -5.635 8.363 1.00 92.94 125 GLU A C 1
ATOM 927 O O . GLU A 1 125 ? -15.333 -4.706 7.625 1.00 92.94 125 GLU A O 1
ATOM 932 N N . VAL A 1 126 ? -15.754 -6.887 7.916 1.00 93.25 126 VAL A N 1
ATOM 933 C CA . VAL A 1 126 ? -15.503 -7.267 6.524 1.00 93.25 126 VAL A CA 1
ATOM 934 C C . VAL A 1 126 ? -16.503 -6.559 5.623 1.00 93.25 126 VAL A C 1
ATOM 936 O O . VAL A 1 126 ? -16.100 -5.855 4.705 1.00 93.25 126 VAL A O 1
ATOM 939 N N . VAL A 1 127 ? -17.795 -6.654 5.943 1.00 93.06 127 VAL A N 1
ATOM 940 C CA . VAL A 1 127 ? -18.860 -5.997 5.171 1.00 93.06 127 VAL A CA 1
ATOM 941 C C . VAL A 1 127 ? -18.663 -4.486 5.182 1.00 93.06 127 VAL A C 1
ATOM 943 O O . VAL A 1 127 ? -18.615 -3.860 4.130 1.00 93.06 127 VAL A O 1
ATOM 946 N N . THR A 1 128 ? -18.485 -3.906 6.370 1.00 92.81 128 THR A N 1
ATOM 947 C CA . THR A 1 128 ? -18.348 -2.452 6.520 1.00 92.81 128 THR A CA 1
ATOM 948 C C . THR A 1 128 ? -17.121 -1.928 5.775 1.00 92.81 128 THR A C 1
ATOM 950 O O . THR A 1 128 ? -17.196 -0.900 5.117 1.00 92.81 128 THR A O 1
ATOM 953 N N . SER A 1 129 ? -15.998 -2.642 5.845 1.00 91.88 129 SER A N 1
ATOM 954 C CA . SER A 1 129 ? -14.753 -2.244 5.189 1.00 91.88 129 SER A CA 1
ATOM 955 C C . SER A 1 129 ? -14.828 -2.334 3.662 1.00 91.88 129 SER A C 1
ATOM 957 O O . SER A 1 129 ? -14.345 -1.426 2.996 1.00 91.88 129 SER A O 1
ATOM 959 N N . ILE A 1 130 ? -15.517 -3.341 3.109 1.00 93.69 130 ILE A N 1
ATOM 960 C CA . ILE A 1 130 ? -15.777 -3.449 1.664 1.00 93.69 130 ILE A CA 1
ATOM 961 C C . ILE A 1 130 ? -16.684 -2.312 1.180 1.00 93.69 130 ILE A C 1
ATOM 963 O O . ILE A 1 130 ? -16.461 -1.787 0.099 1.00 93.69 130 ILE A O 1
ATOM 967 N N . MET A 1 131 ? -17.669 -1.877 1.976 1.00 92.69 131 MET A N 1
ATOM 968 C CA . MET A 1 131 ? -18.530 -0.742 1.601 1.00 92.69 131 MET A CA 1
ATOM 969 C C . MET A 1 131 ? -17.779 0.589 1.470 1.00 92.69 131 MET A C 1
ATOM 971 O O . MET A 1 131 ? -18.297 1.516 0.854 1.00 92.69 131 MET A O 1
ATOM 975 N N . PHE A 1 132 ? -16.593 0.693 2.072 1.00 89.56 132 PHE A N 1
ATOM 976 C CA . PHE A 1 132 ? -15.705 1.847 1.934 1.00 89.56 132 PHE A CA 1
ATOM 977 C C . PHE A 1 132 ? -14.573 1.621 0.921 1.00 89.56 132 PHE A C 1
ATOM 979 O O . PHE A 1 132 ? -13.769 2.532 0.718 1.00 89.56 132 PHE A O 1
ATOM 986 N N . ASN A 1 133 ? -14.509 0.447 0.285 1.00 88.44 133 ASN A N 1
ATOM 987 C CA . ASN A 1 133 ? -13.750 0.267 -0.950 1.00 88.44 133 ASN A CA 1
ATOM 988 C C . ASN A 1 133 ? -14.551 0.838 -2.130 1.00 88.44 133 ASN A C 1
ATOM 990 O O . ASN A 1 133 ? -15.704 1.250 -1.978 1.00 88.44 133 ASN A O 1
ATOM 994 N N . TRP A 1 134 ? -13.920 0.886 -3.297 1.00 64.44 134 TRP A N 1
ATOM 995 C CA . TRP A 1 134 ? -14.487 1.461 -4.508 1.00 64.44 134 TRP A CA 1
ATOM 996 C C . TRP A 1 134 ? -14.490 0.489 -5.679 1.00 64.44 134 TRP A C 1
ATOM 998 O O . TRP A 1 134 ? -13.662 -0.448 -5.678 1.00 64.44 134 TRP A O 1
#

Radius of gyration: 19.53 Å; chains: 1; bounding box: 41×50×49 Å

Foldseek 3Di:
DVVVVVVVVVVVVVVLVVQLVVCVVVVHPSVVVVCCCVCVCPVDPVNVCVVVVLVVVLVCVQPVVVVVPAGQPLSQLLQVQLVVQLVVCCVVPVDNVVSNVRSNVRSVVLVVVLVCCCVVVVDRSNVSSVVSHD

pLDDT: mean 93.33, std 4.49, range [64.44, 97.88]

Sequence (134 aa):
MRKVILEVSLSIILSFLIGYTTLILMGYDATKVFSIVIREGLSNPTYLMIRSTPLILTALAFSIPSLVGVFNIGGEGQFYLGALSSLLIAHITGNSLLSIITGMAAGGLLSVLIAVIKVKRGVNEVVTSIMFNW

Secondary structure (DSSP, 8-state):
-HHHHHHHHHHHHHHHHHHHHHHHHTT--HHHHHHHHHHHHHH-HHHHHHHHHHHHHHHHHHHHHHTTT----THHHHHHHHHHHHHHHHHHH--HHHHHHHHHHHHHHHHHHHHHHHHHH---HHHHHHHT--